Protein AF-A0A0M9A2H3-F1 (afdb_monomer)

Sequence (145 aa):
MDSATNYPSCIKIPSTSSKQNMINTYGQQLNLKETLVLNNDLILLANQTLGEGKWSHTITNQTIDFVESFMGKYVCGCVTFLKIQLQDGTFHEDMGYCYTEEAMKGLSIHCARIVCLMFEYSIFMYITQVFLFLLFYSGFSYRCL

Secondary structure (DSSP, 8-state):
---------S---------------------HHHHHHHHHHHHHHHHHHH-TTSEEEEEEEEEEEEEEEETTEEEEEEEEEEEEEETTS-EEEEEEEEEEEESSHHHHHHHHHHHHTTTHHHHHHHHHHHHHHHHHH--------

Radius of gyration: 20.84 Å; Cα contacts (8 Å, |Δi|>4): 168; chains: 1; bounding box: 47×52×50 Å

pLDDT: mean 71.66, std 21.32, range [31.09, 97.06]

Nearest PDB structures (foldseek):
  8rjw-assembly1_E  TM=9.338E-01  e=7.005E-09  Homo sapiens
  5xs0-assembly2_M  TM=8.944E-01  e=5.821E-09  Homo sapiens
  5jrb-assembly1_A  TM=9.449E-01  e=1.767E-08  Homo sapiens
  8rj3-assembly1_H  TM=8.382E-01  e=3.554E-09  Homo sapiens
  8rjw-assembly1_G  TM=8.561E-01  e=1.381E-08  Homo sapiens

Solvent-accessible surface area (backbone atoms only — not comparable to full-atom values): 8833 Å² total; per-residue (Å²): 142,80,85,79,83,79,77,90,65,98,65,89,76,81,93,66,86,88,74,81,75,76,74,87,67,83,84,64,87,72,50,69,66,60,54,53,51,54,51,52,52,50,54,52,51,46,30,71,75,70,37,74,87,35,55,50,76,44,76,78,44,77,46,76,75,48,78,48,78,57,97,78,27,18,39,15,34,21,39,28,31,40,35,41,34,38,74,90,66,56,69,51,72,51,78,30,74,32,67,30,76,26,79,40,64,70,55,8,50,52,49,10,57,55,50,20,67,54,60,46,63,62,53,56,51,45,46,53,53,52,50,49,44,42,70,76,74,38,98,67,84,80,78,84,128

Mean predicted aligned error: 14.17 Å

Foldseek 3Di:
DDDDDDDDDVDDDDDDDDPPPDPCPPLPPDDVVNLVVVVVVLVVVCCVQQNPPQKDKDFPDKDWPDWDDDPQKIKTKMKIWMWMAGNVGDIDIDIFIDMHIGNDRVVRVVCNRSVSVRVCPVVSVCCVVVVCCCVPVPPDDPPDD

Organism: NCBI:txid166423

Structure (mmCIF, N/CA/C/O backbone):
data_AF-A0A0M9A2H3-F1
#
_entry.id   AF-A0A0M9A2H3-F1
#
loop_
_atom_site.group_PDB
_atom_site.id
_atom_site.type_symbol
_atom_site.label_atom_id
_atom_site.label_alt_id
_atom_site.label_comp_id
_atom_site.label_asym_id
_atom_site.label_entity_id
_atom_site.label_seq_id
_atom_site.pdbx_PDB_ins_code
_atom_site.Cartn_x
_atom_site.Cartn_y
_atom_site.Cartn_z
_atom_site.occupancy
_atom_site.B_iso_or_equiv
_atom_site.auth_seq_id
_atom_site.auth_comp_id
_atom_site.auth_asym_id
_atom_site.auth_atom_id
_atom_site.pdbx_PDB_model_num
ATOM 1 N N . MET A 1 1 ? 20.000 -39.642 -26.287 1.00 39.38 1 MET A N 1
ATOM 2 C CA . MET A 1 1 ? 19.776 -40.459 -25.076 1.00 39.38 1 MET A CA 1
ATOM 3 C C . MET A 1 1 ? 19.441 -39.460 -23.990 1.00 39.38 1 MET A C 1
ATOM 5 O O . MET A 1 1 ? 20.348 -39.020 -23.309 1.00 39.38 1 MET A O 1
ATOM 9 N N . ASP A 1 2 ? 18.178 -39.048 -23.895 1.00 35.66 2 ASP A N 1
ATOM 10 C CA . ASP A 1 2 ? 17.759 -38.025 -22.933 1.00 35.66 2 ASP A CA 1
ATOM 11 C C . ASP A 1 2 ? 16.661 -38.620 -22.058 1.00 35.66 2 ASP A C 1
ATOM 13 O O . ASP A 1 2 ? 15.514 -38.795 -22.470 1.00 35.66 2 ASP A O 1
ATOM 17 N N . SER A 1 3 ? 17.065 -39.038 -20.862 1.00 36.97 3 SER A N 1
ATOM 18 C CA . SER A 1 3 ? 16.197 -39.587 -19.830 1.00 36.97 3 SER A CA 1
ATOM 19 C C . SER A 1 3 ? 15.476 -38.447 -19.111 1.00 36.97 3 SER A C 1
ATOM 21 O O . SER A 1 3 ? 16.026 -37.845 -18.189 1.00 36.97 3 SER A O 1
ATOM 23 N N . ALA A 1 4 ? 14.243 -38.146 -19.514 1.00 40.34 4 ALA A N 1
ATOM 24 C CA . ALA A 1 4 ? 13.363 -37.289 -18.727 1.00 40.34 4 ALA A CA 1
ATOM 25 C C . ALA A 1 4 ? 12.849 -38.082 -17.513 1.00 40.34 4 ALA A C 1
ATOM 27 O O . ALA A 1 4 ? 12.039 -39.002 -17.644 1.00 40.34 4 ALA A O 1
ATOM 28 N N . THR A 1 5 ? 13.353 -37.754 -16.326 1.00 44.06 5 THR A N 1
ATOM 29 C CA . THR A 1 5 ? 12.845 -38.256 -15.047 1.00 44.06 5 THR A CA 1
ATOM 30 C C . THR A 1 5 ? 11.442 -37.698 -14.807 1.00 44.06 5 THR A C 1
ATOM 32 O O . THR A 1 5 ? 11.241 -36.505 -14.598 1.00 44.06 5 THR A O 1
ATOM 35 N N . ASN A 1 6 ? 10.450 -38.580 -14.894 1.00 43.75 6 ASN A N 1
ATOM 36 C CA . ASN A 1 6 ? 9.033 -38.261 -14.777 1.00 43.75 6 ASN A CA 1
ATOM 37 C C . ASN A 1 6 ? 8.627 -38.296 -13.292 1.00 43.75 6 ASN A C 1
ATOM 39 O O . ASN A 1 6 ? 8.619 -39.365 -12.681 1.00 43.75 6 ASN A O 1
ATOM 43 N N . TYR A 1 7 ? 8.335 -37.139 -12.694 1.00 47.06 7 TYR A N 1
ATOM 44 C CA . TYR A 1 7 ? 7.776 -37.073 -11.342 1.00 47.06 7 TYR A CA 1
ATOM 45 C C . TYR A 1 7 ? 6.269 -37.352 -11.404 1.00 47.06 7 TYR A C 1
ATOM 47 O O . TYR A 1 7 ? 5.576 -36.731 -12.212 1.00 47.06 7 TYR A O 1
ATOM 55 N N . PRO A 1 8 ? 5.725 -38.249 -10.565 1.00 46.00 8 PRO A N 1
ATOM 56 C CA . PRO A 1 8 ? 4.313 -38.584 -10.617 1.00 46.00 8 PRO A CA 1
ATOM 57 C C . PRO A 1 8 ? 3.501 -37.469 -9.948 1.00 46.00 8 PRO A C 1
ATOM 59 O O . PRO A 1 8 ? 3.244 -37.511 -8.748 1.00 46.00 8 PRO A O 1
ATOM 62 N N . SER A 1 9 ? 3.093 -36.452 -10.712 1.00 57.25 9 SER A N 1
ATOM 63 C CA . SER A 1 9 ? 2.030 -35.547 -10.276 1.00 57.25 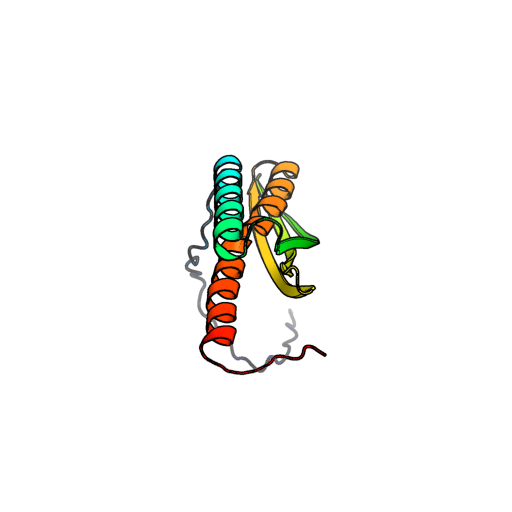9 SER A CA 1
ATOM 64 C C . SER A 1 9 ? 0.679 -36.206 -10.570 1.00 57.25 9 SER A C 1
ATOM 66 O O . SER A 1 9 ? 0.405 -36.666 -11.679 1.00 57.25 9 SER A O 1
ATOM 68 N N . CYS A 1 10 ? -0.193 -36.286 -9.565 1.00 53.94 10 CYS A N 1
ATOM 69 C CA . CYS A 1 10 ? -1.515 -36.921 -9.656 1.00 53.94 10 CYS A CA 1
ATOM 70 C C . CYS A 1 10 ? -2.519 -36.134 -10.525 1.00 53.94 10 CYS A C 1
ATOM 72 O O . CYS A 1 10 ? -3.720 -36.391 -10.478 1.00 53.94 10 CYS A O 1
ATOM 74 N N . ILE A 1 11 ? -2.046 -35.158 -11.301 1.00 59.53 11 ILE A N 1
ATOM 75 C CA . ILE A 1 11 ? -2.859 -34.269 -12.124 1.00 59.53 11 ILE A CA 1
ATOM 76 C C . ILE A 1 11 ? -2.411 -34.462 -13.574 1.00 59.53 11 ILE A C 1
ATOM 78 O O . ILE A 1 11 ? -1.358 -33.984 -13.989 1.00 59.53 11 ILE A O 1
ATOM 82 N N . LYS A 1 12 ? -3.222 -35.174 -14.364 1.00 47.31 12 LYS A N 1
ATOM 83 C CA . LYS A 1 12 ? -3.037 -35.269 -15.818 1.00 47.31 12 LYS A CA 1
ATOM 84 C C . LYS A 1 12 ? -3.396 -33.925 -16.453 1.00 47.31 12 LYS A C 1
ATOM 86 O O . LYS A 1 12 ? -4.573 -33.633 -16.643 1.00 47.31 12 LYS A O 1
ATOM 91 N N . ILE A 1 13 ? -2.390 -33.125 -16.797 1.00 55.41 13 ILE A N 1
ATOM 92 C CA . ILE A 1 13 ? -2.578 -31.927 -17.624 1.00 55.41 13 ILE A CA 1
ATOM 93 C C . ILE A 1 13 ? -2.604 -32.376 -19.098 1.00 55.41 13 ILE A C 1
ATOM 95 O O . ILE A 1 13 ? -1.659 -33.039 -19.534 1.00 55.41 13 ILE A O 1
ATOM 99 N N . PRO A 1 14 ? -3.657 -32.075 -19.883 1.00 40.00 14 PRO A N 1
ATOM 100 C CA . PRO A 1 14 ? -3.694 -32.422 -21.301 1.00 40.00 14 PRO A CA 1
ATOM 101 C C . PRO A 1 14 ? -2.642 -31.623 -22.081 1.00 40.00 14 PRO A C 1
ATOM 103 O O . PRO A 1 14 ? -2.526 -30.410 -21.918 1.00 40.00 14 PRO A O 1
ATOM 106 N N . SER A 1 15 ? -1.902 -32.285 -22.972 1.00 43.88 15 SER A N 1
ATOM 107 C CA . SER A 1 15 ? -0.991 -31.624 -23.908 1.00 43.88 15 SER A CA 1
ATOM 108 C C . SER A 1 15 ? -1.787 -30.947 -25.027 1.00 43.88 15 SER A C 1
ATOM 110 O O . SER A 1 15 ? -2.162 -31.595 -26.006 1.00 43.88 15 SER A O 1
ATOM 112 N N . THR A 1 16 ? -2.045 -29.648 -24.907 1.00 39.66 16 THR A N 1
ATOM 113 C CA . THR A 1 16 ? -2.580 -28.844 -26.012 1.00 39.66 16 THR A CA 1
ATOM 114 C C . THR A 1 16 ? -1.572 -27.787 -26.429 1.00 39.66 16 THR A C 1
ATOM 116 O O . THR A 1 16 ? -1.156 -26.957 -25.623 1.00 39.66 16 THR A O 1
ATOM 119 N N . SER A 1 17 ? -1.208 -27.844 -27.710 1.00 36.38 17 SER A N 1
ATOM 120 C CA . SER A 1 17 ? -0.537 -26.808 -28.494 1.00 36.38 17 SER A CA 1
ATOM 121 C C . SER A 1 17 ? -0.867 -25.397 -28.004 1.00 36.38 17 SER A C 1
ATOM 123 O O . SER A 1 17 ? -2.028 -24.986 -27.976 1.00 36.38 17 SER A O 1
ATOM 125 N N . SER A 1 18 ? 0.180 -24.671 -27.635 1.00 42.06 18 SER A N 1
ATOM 126 C CA . SER A 1 18 ? 0.165 -23.310 -27.122 1.00 42.06 18 SER A CA 1
ATOM 127 C C . SER A 1 18 ? -0.514 -22.327 -28.082 1.00 42.06 18 SER A C 1
ATOM 129 O O . SER A 1 18 ? 0.068 -21.835 -29.044 1.00 42.06 18 SER A O 1
ATOM 131 N N . LYS A 1 19 ? -1.749 -21.961 -27.748 1.00 36.84 19 LYS A N 1
ATOM 132 C CA . LYS A 1 19 ? -2.226 -20.580 -27.858 1.00 36.84 19 LYS A CA 1
ATOM 133 C C . LYS A 1 19 ? -2.697 -20.176 -26.470 1.00 36.84 19 LYS A C 1
ATOM 135 O O . LYS A 1 19 ? -3.859 -20.352 -26.119 1.00 36.84 19 LYS A O 1
ATOM 140 N N . GLN A 1 20 ? -1.755 -19.708 -25.653 1.00 39.59 20 GLN A N 1
ATOM 141 C CA . GLN A 1 20 ? -2.086 -18.976 -24.437 1.00 39.59 20 GLN A CA 1
ATOM 142 C C . GLN A 1 20 ? -2.752 -17.674 -24.884 1.00 39.59 20 GLN A C 1
ATOM 144 O O . GLN A 1 20 ? -2.082 -16.718 -25.267 1.00 39.59 20 GLN A O 1
ATOM 149 N N . ASN A 1 21 ? -4.083 -17.664 -24.911 1.00 31.88 21 ASN A N 1
ATOM 150 C CA . ASN A 1 21 ? -4.827 -16.417 -24.941 1.00 31.88 21 ASN A CA 1
ATOM 151 C C . ASN A 1 21 ? -4.502 -15.705 -23.631 1.00 31.88 21 ASN A C 1
ATOM 153 O O . ASN A 1 21 ? -4.881 -16.179 -22.559 1.00 31.88 21 ASN A O 1
ATOM 157 N N . MET A 1 22 ? -3.733 -14.621 -23.737 1.00 31.98 22 MET A N 1
ATOM 158 C CA . MET A 1 22 ? -3.457 -13.716 -22.633 1.00 31.98 22 MET A CA 1
ATOM 159 C C . MET A 1 22 ? -4.791 -13.320 -22.008 1.00 31.98 22 MET A C 1
ATOM 161 O O . MET A 1 22 ? -5.629 -12.679 -22.642 1.00 31.98 22 MET A O 1
ATOM 165 N N . ILE A 1 23 ? -4.994 -13.740 -20.764 1.00 31.09 23 ILE A N 1
ATOM 166 C CA . ILE A 1 23 ? -5.964 -13.102 -19.890 1.00 31.09 23 ILE A CA 1
ATOM 167 C C . ILE A 1 23 ? -5.512 -11.641 -19.829 1.00 31.09 23 ILE A C 1
ATOM 169 O O . ILE A 1 23 ? -4.360 -11.374 -19.491 1.00 31.09 23 ILE A O 1
ATOM 173 N N . ASN A 1 24 ? -6.385 -10.721 -20.245 1.00 34.03 24 ASN A N 1
ATOM 174 C CA . ASN A 1 24 ? -6.190 -9.281 -20.103 1.00 34.03 24 ASN A CA 1
ATOM 175 C C . ASN A 1 24 ? -6.110 -8.948 -18.607 1.00 34.03 24 ASN A C 1
ATOM 177 O O . ASN A 1 24 ? -7.088 -8.530 -17.992 1.00 34.03 24 ASN A O 1
ATOM 181 N N . THR A 1 25 ? -4.946 -9.161 -18.006 1.00 34.41 25 THR A N 1
ATOM 182 C CA . THR A 1 25 ? -4.583 -8.528 -16.748 1.00 34.41 25 THR A CA 1
ATOM 183 C C . THR A 1 25 ? -4.214 -7.105 -17.120 1.00 34.41 25 THR A C 1
ATOM 185 O O . THR A 1 25 ? -3.306 -6.901 -17.922 1.00 34.41 25 THR A O 1
ATOM 188 N N . TYR A 1 26 ? -4.989 -6.143 -16.623 1.00 37.44 26 TYR A N 1
ATOM 189 C CA . TYR A 1 26 ? -4.838 -4.713 -16.862 1.00 37.44 26 TYR A CA 1
ATOM 190 C C . TYR A 1 26 ? -3.373 -4.282 -16.706 1.00 37.44 26 TYR A C 1
ATOM 192 O O . TYR A 1 26 ? -2.924 -3.942 -15.616 1.00 37.44 26 TYR A O 1
ATOM 200 N N . GLY A 1 27 ? -2.634 -4.257 -17.816 1.00 40.56 27 GLY A N 1
ATOM 201 C CA . GLY A 1 27 ? -1.398 -3.502 -17.962 1.00 40.56 27 GLY A CA 1
ATOM 202 C C . GLY A 1 27 ? -1.767 -2.030 -18.021 1.00 40.56 27 GLY A C 1
ATOM 203 O O . GLY A 1 27 ? -1.658 -1.389 -19.062 1.00 40.56 27 GLY A O 1
ATOM 204 N N . GLN A 1 28 ? -2.329 -1.517 -16.931 1.00 45.41 28 GLN A N 1
ATOM 205 C CA . GLN A 1 28 ? -2.605 -0.107 -16.806 1.00 45.41 28 GLN A CA 1
ATOM 206 C C . GLN A 1 28 ? -1.254 0.529 -16.519 1.00 45.41 28 GLN A C 1
ATOM 208 O O . GLN A 1 28 ? -0.647 0.285 -15.478 1.00 45.41 28 GLN A O 1
ATOM 213 N N . GLN A 1 29 ? -0.760 1.306 -17.477 1.00 50.75 29 GLN A N 1
ATOM 214 C CA . GLN A 1 29 ? 0.296 2.278 -17.246 1.00 50.75 29 GLN A CA 1
ATOM 215 C C . GLN A 1 29 ? -0.261 3.293 -16.237 1.00 50.75 29 GLN A C 1
ATOM 217 O O . GLN A 1 29 ? -0.807 4.328 -16.608 1.00 50.75 29 GLN A O 1
ATOM 222 N N . LEU A 1 30 ? -0.268 2.908 -14.960 1.00 58.94 30 LEU A N 1
ATOM 223 C CA . LEU A 1 30 ? -0.937 3.629 -13.892 1.00 58.94 30 LEU A CA 1
ATOM 224 C C . LEU A 1 30 ? -0.111 4.884 -13.622 1.00 58.94 30 LEU A C 1
ATOM 226 O O . LEU A 1 30 ? 1.034 4.813 -13.169 1.00 58.94 30 LEU A O 1
ATOM 230 N N . ASN A 1 31 ? -0.665 6.044 -13.959 1.00 72.06 31 ASN A N 1
ATOM 231 C CA . ASN A 1 31 ? 0.008 7.305 -13.713 1.00 72.06 31 ASN A CA 1
ATOM 232 C C . ASN A 1 31 ? 0.090 7.525 -12.201 1.00 72.06 31 ASN A C 1
ATOM 234 O O . ASN A 1 31 ? -0.939 7.659 -11.547 1.00 72.06 31 ASN A O 1
ATOM 238 N N . LEU A 1 32 ? 1.305 7.626 -11.652 1.00 76.12 32 LEU A N 1
ATOM 239 C CA . LEU A 1 32 ? 1.534 7.862 -10.221 1.00 76.12 32 LEU A CA 1
ATOM 240 C C . LEU A 1 32 ? 0.685 9.013 -9.653 1.00 76.12 32 LEU A C 1
ATOM 242 O O . LEU A 1 32 ? 0.286 8.959 -8.496 1.00 76.12 32 LEU A O 1
ATOM 246 N N . LYS A 1 33 ? 0.377 10.043 -10.452 1.00 78.44 33 LYS A N 1
ATOM 247 C CA . LYS A 1 33 ? -0.502 11.142 -10.028 1.00 78.44 33 LYS A CA 1
ATOM 248 C C . LYS A 1 33 ? -1.948 10.697 -9.836 1.00 78.44 33 LYS A C 1
ATOM 250 O O . LYS A 1 33 ? -2.553 11.071 -8.841 1.00 78.44 33 LYS A O 1
ATOM 255 N N . GLU A 1 34 ? -2.492 9.922 -10.768 1.00 79.69 34 GLU A N 1
ATOM 256 C CA . GLU A 1 34 ? -3.856 9.387 -10.665 1.00 79.69 34 GLU A CA 1
ATOM 257 C C . GLU A 1 34 ? -3.956 8.449 -9.464 1.00 79.69 34 GLU A C 1
ATOM 259 O O . GLU A 1 34 ? -4.875 8.560 -8.662 1.00 79.69 34 GLU A O 1
ATOM 264 N N . THR A 1 35 ? -2.937 7.614 -9.275 1.00 76.06 35 THR A N 1
ATOM 265 C CA . THR A 1 35 ? -2.798 6.727 -8.123 1.00 76.06 35 THR A CA 1
ATOM 266 C C . THR A 1 35 ? -2.844 7.480 -6.791 1.00 76.06 35 THR A C 1
ATOM 268 O O . THR A 1 35 ? -3.580 7.100 -5.885 1.00 76.06 35 THR A O 1
ATOM 271 N N . LEU A 1 36 ? -2.097 8.582 -6.676 1.00 77.75 36 LEU A N 1
ATOM 272 C CA . LEU A 1 36 ? -2.088 9.418 -5.472 1.00 77.75 36 LEU A CA 1
ATOM 273 C C . LEU A 1 36 ? -3.435 10.106 -5.222 1.00 77.75 36 LEU A C 1
ATOM 275 O O . LEU A 1 36 ? -3.841 10.252 -4.073 1.00 77.75 36 LEU A O 1
ATOM 279 N N . VAL A 1 37 ? -4.131 10.534 -6.278 1.00 81.69 37 VAL A N 1
ATOM 280 C CA . VAL A 1 37 ? -5.472 11.122 -6.146 1.00 81.69 37 VAL A CA 1
ATOM 281 C C . VAL A 1 37 ? -6.454 10.082 -5.614 1.00 81.69 37 VAL A C 1
AT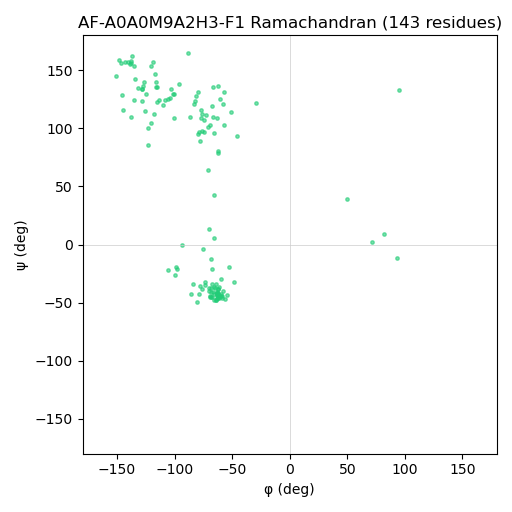OM 283 O O . VAL A 1 37 ? -7.129 10.348 -4.623 1.00 81.69 37 VAL A O 1
ATOM 286 N N . LEU A 1 38 ? -6.463 8.880 -6.194 1.00 79.94 38 LEU A N 1
ATOM 287 C CA . LEU A 1 38 ? -7.347 7.807 -5.743 1.00 79.94 38 LEU A CA 1
ATOM 288 C C . LEU A 1 38 ? -7.062 7.399 -4.282 1.00 79.94 38 LEU A C 1
ATOM 290 O O . LEU A 1 38 ? -7.999 7.146 -3.526 1.00 79.94 38 LEU A O 1
ATOM 294 N N . ASN A 1 39 ? -5.794 7.406 -3.846 1.00 79.75 39 ASN A N 1
ATOM 295 C CA . ASN A 1 39 ? -5.445 7.180 -2.437 1.00 79.75 39 ASN A CA 1
ATOM 296 C C . ASN A 1 39 ? -6.093 8.203 -1.497 1.00 79.75 39 ASN A C 1
ATOM 298 O O . ASN A 1 39 ? -6.641 7.832 -0.461 1.00 79.75 39 ASN A O 1
ATOM 302 N N . ASN A 1 40 ? -6.036 9.487 -1.851 1.00 83.56 40 ASN A N 1
ATOM 303 C CA . ASN A 1 40 ? -6.633 10.535 -1.030 1.00 83.56 40 ASN A CA 1
ATOM 304 C C . ASN A 1 40 ? -8.152 10.357 -0.926 1.00 83.56 40 ASN A C 1
ATOM 306 O O . ASN A 1 40 ? -8.705 10.469 0.168 1.00 83.56 40 ASN A O 1
ATOM 310 N N . ASP A 1 41 ? -8.813 10.018 -2.033 1.00 84.19 41 ASP A N 1
ATOM 311 C CA . ASP A 1 41 ? -10.256 9.772 -2.054 1.00 84.19 41 ASP A CA 1
ATOM 312 C C . ASP A 1 41 ? -10.646 8.587 -1.155 1.00 84.19 41 ASP A C 1
ATOM 314 O O . ASP A 1 41 ? -11.645 8.657 -0.435 1.00 84.19 41 ASP A O 1
ATOM 318 N N . LEU A 1 42 ? -9.827 7.529 -1.115 1.00 79.56 42 LEU A N 1
ATOM 319 C CA . LEU A 1 42 ? -10.018 6.403 -0.196 1.00 79.56 42 LEU A CA 1
ATOM 320 C C . LEU A 1 42 ? -9.906 6.806 1.271 1.00 79.56 42 LEU A C 1
ATOM 322 O O . LEU A 1 42 ? -10.745 6.415 2.082 1.00 79.56 42 LEU A O 1
ATOM 326 N N . ILE A 1 43 ? -8.882 7.584 1.623 1.00 83.69 43 ILE A N 1
ATOM 327 C CA . ILE A 1 43 ? -8.683 8.049 3.000 1.00 83.69 43 ILE A CA 1
ATOM 328 C C . ILE A 1 43 ? -9.867 8.922 3.431 1.00 83.69 43 ILE A C 1
ATOM 330 O O . ILE A 1 43 ? -10.372 8.779 4.546 1.00 83.69 43 ILE A O 1
ATOM 334 N N . LEU A 1 44 ? -10.348 9.795 2.541 1.00 86.38 44 LEU A N 1
ATOM 335 C CA . LEU A 1 44 ? -11.526 10.624 2.789 1.00 86.38 44 LEU A CA 1
ATOM 336 C C . LEU A 1 44 ? -12.782 9.775 2.998 1.00 86.38 44 LEU A C 1
ATOM 338 O O . LEU A 1 44 ? -13.507 10.001 3.968 1.00 86.38 44 LEU A O 1
ATOM 342 N N . LEU A 1 45 ? -13.015 8.777 2.143 1.00 83.31 45 LEU A N 1
ATOM 343 C CA . LEU A 1 45 ? -14.136 7.853 2.294 1.00 83.31 45 LEU A CA 1
ATOM 344 C C . LEU A 1 45 ? -14.053 7.100 3.626 1.00 83.31 45 LEU A C 1
ATOM 346 O O . LEU A 1 45 ? -15.041 7.018 4.352 1.00 83.31 45 LEU A O 1
ATOM 350 N N . ALA A 1 46 ? -12.869 6.614 3.990 1.00 78.94 46 ALA A N 1
ATOM 351 C CA . ALA A 1 46 ? -12.656 5.904 5.240 1.00 78.94 46 ALA A CA 1
ATOM 352 C C . ALA A 1 46 ? -12.920 6.776 6.470 1.00 78.94 46 ALA A C 1
ATOM 354 O O . ALA A 1 46 ? -13.585 6.340 7.413 1.00 78.94 46 ALA A O 1
ATOM 355 N N . ASN A 1 47 ? -12.487 8.036 6.435 1.00 85.81 47 ASN A N 1
ATOM 356 C CA . ASN A 1 47 ? -12.807 9.016 7.468 1.00 85.81 47 ASN A CA 1
ATOM 357 C C . ASN A 1 47 ? -14.315 9.285 7.564 1.00 85.81 47 ASN A C 1
ATOM 359 O O . ASN A 1 47 ? -14.834 9.415 8.672 1.00 85.81 47 ASN A O 1
ATOM 363 N N . GLN A 1 48 ? -15.030 9.321 6.436 1.00 85.88 48 GLN A N 1
ATOM 364 C CA . GLN A 1 48 ? -16.486 9.477 6.420 1.00 85.88 48 GLN A CA 1
ATOM 365 C C . GLN A 1 48 ? -17.217 8.248 6.982 1.00 85.88 48 GLN A C 1
ATOM 367 O O . GLN A 1 48 ? -18.220 8.409 7.675 1.00 85.88 48 GLN A O 1
ATOM 372 N N . THR A 1 49 ? -16.732 7.029 6.716 1.00 81.31 49 THR A N 1
ATOM 373 C CA . THR A 1 49 ? -17.410 5.787 7.128 1.00 81.31 49 THR A CA 1
ATOM 374 C C . THR A 1 49 ? -17.062 5.332 8.544 1.00 81.31 49 THR A C 1
ATOM 376 O O . THR A 1 49 ? -17.943 4.898 9.280 1.00 81.31 49 THR A O 1
ATOM 379 N N . LEU A 1 50 ? -15.784 5.396 8.929 1.00 80.56 50 LEU A N 1
ATOM 380 C CA . LEU A 1 50 ? -15.278 4.883 10.212 1.00 80.56 50 LEU A CA 1
ATOM 381 C C . LEU A 1 50 ? -15.125 5.993 11.262 1.00 80.56 50 LEU A C 1
ATOM 383 O O . LEU A 1 50 ? -15.104 5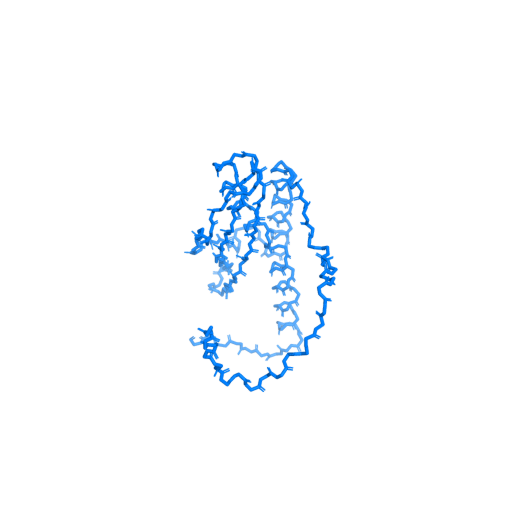.721 12.463 1.00 80.56 50 LEU A O 1
ATOM 387 N N . GLY A 1 51 ? -15.064 7.248 10.817 1.00 84.25 51 GLY A N 1
ATOM 388 C CA . GLY A 1 51 ? -14.784 8.417 11.638 1.00 84.25 51 GLY A CA 1
ATOM 389 C C . GLY A 1 51 ? -13.306 8.793 11.607 1.00 84.25 51 GLY A C 1
ATOM 390 O O . GLY A 1 51 ? -12.419 7.957 11.787 1.00 84.25 51 GLY A O 1
ATOM 391 N N . GLU A 1 52 ? -13.045 10.079 11.408 1.00 88.62 52 GLU A N 1
ATOM 392 C CA . GLU A 1 52 ? -11.695 10.636 11.401 1.00 88.62 52 GLU A CA 1
ATOM 393 C C . GLU A 1 52 ? -10.965 10.346 12.723 1.00 88.62 52 GLU A C 1
ATOM 395 O O . GLU A 1 52 ? -11.518 10.513 13.813 1.00 88.62 52 GLU A O 1
ATOM 400 N N . GLY A 1 53 ? -9.729 9.850 12.623 1.00 89.50 53 GLY A N 1
ATOM 401 C CA . GLY A 1 53 ? -8.897 9.485 13.775 1.00 89.50 53 GLY A CA 1
ATOM 402 C C . GLY A 1 53 ? -9.332 8.224 14.534 1.00 89.50 53 GLY A C 1
ATOM 403 O O . GLY A 1 53 ? -8.694 7.871 15.523 1.00 89.50 53 GLY A O 1
ATOM 404 N N . LYS A 1 54 ? -10.390 7.526 14.096 1.00 89.69 54 LYS A N 1
ATOM 405 C CA . LYS A 1 54 ? -10.868 6.280 14.728 1.00 89.69 54 LYS A CA 1
ATOM 406 C C . LYS A 1 54 ? -10.307 5.009 14.099 1.00 89.69 54 LYS A C 1
ATOM 408 O O . LYS A 1 54 ? -10.637 3.907 14.536 1.00 89.69 54 LYS A O 1
ATOM 413 N N . TRP A 1 55 ? -9.485 5.155 13.072 1.00 88.19 55 TRP A N 1
ATOM 414 C CA . TRP A 1 55 ? -8.842 4.059 12.372 1.00 88.19 55 TRP A CA 1
ATOM 415 C C . TRP A 1 55 ? -7.427 4.467 11.967 1.00 88.19 55 TRP A C 1
ATOM 417 O O . TRP A 1 55 ? -7.108 5.652 11.850 1.00 88.19 55 TRP A O 1
ATOM 427 N N . SER A 1 56 ? -6.579 3.473 11.757 1.00 88.69 56 SER A N 1
ATOM 428 C CA . SER A 1 56 ? -5.249 3.634 11.192 1.00 88.69 56 SER A CA 1
ATOM 429 C C . SER A 1 56 ? -4.961 2.509 10.206 1.00 88.69 56 SER A C 1
ATOM 431 O O . SER A 1 56 ? -5.544 1.425 10.277 1.00 88.69 56 SER A O 1
ATOM 433 N N . HIS A 1 57 ? -4.052 2.778 9.275 1.00 87.00 57 HIS A N 1
ATOM 434 C CA . HIS A 1 57 ? -3.465 1.774 8.400 1.00 87.00 57 HIS A CA 1
ATOM 435 C C . HIS A 1 57 ? -1.963 1.701 8.662 1.00 87.00 57 HIS A C 1
ATOM 437 O O . HIS A 1 57 ? -1.325 2.690 9.026 1.00 87.00 57 HIS A O 1
ATOM 443 N N . THR A 1 58 ? -1.380 0.517 8.536 1.00 89.62 58 THR A N 1
ATOM 444 C CA . THR A 1 58 ? 0.055 0.304 8.727 1.00 89.62 58 THR A CA 1
ATOM 445 C C . THR A 1 58 ? 0.542 -0.770 7.776 1.00 89.62 58 THR A C 1
ATOM 447 O O . THR A 1 58 ? -0.008 -1.867 7.731 1.00 89.62 58 THR A O 1
ATOM 450 N N . ILE A 1 59 ? 1.608 -0.459 7.045 1.00 90.94 59 ILE A N 1
ATOM 451 C CA . ILE A 1 59 ? 2.325 -1.428 6.221 1.00 90.94 59 ILE A CA 1
ATOM 452 C C . ILE A 1 59 ? 3.183 -2.270 7.159 1.00 90.94 59 ILE A C 1
ATOM 454 O O . ILE A 1 59 ? 4.155 -1.766 7.725 1.00 90.94 59 ILE A O 1
ATOM 458 N N . THR A 1 60 ? 2.815 -3.530 7.360 1.00 93.94 60 THR A N 1
ATOM 459 C CA . THR A 1 60 ? 3.520 -4.423 8.289 1.00 93.94 60 THR A CA 1
ATOM 460 C C . THR A 1 60 ? 4.730 -5.075 7.636 1.00 93.94 60 THR A C 1
ATOM 462 O O . THR A 1 60 ? 5.761 -5.248 8.285 1.00 93.94 60 THR A O 1
ATOM 465 N N . ASN A 1 61 ? 4.651 -5.370 6.339 1.00 94.50 61 ASN A N 1
ATOM 466 C CA . ASN A 1 61 ? 5.784 -5.840 5.554 1.00 94.50 61 ASN A CA 1
ATOM 467 C C . ASN A 1 61 ? 5.634 -5.427 4.085 1.00 94.50 61 ASN A C 1
ATOM 469 O O . ASN A 1 61 ? 4.534 -5.422 3.545 1.00 94.50 61 ASN A O 1
ATOM 473 N N . GLN A 1 62 ? 6.742 -5.117 3.418 1.00 93.88 62 GLN A N 1
ATOM 474 C CA . GLN A 1 62 ? 6.760 -4.873 1.979 1.00 93.88 62 GLN A CA 1
ATOM 475 C C . GLN A 1 62 ? 8.064 -5.384 1.370 1.00 93.88 62 GLN A C 1
ATOM 477 O O . GLN A 1 62 ? 9.147 -4.863 1.650 1.00 93.88 62 GLN A O 1
ATOM 482 N N . THR A 1 63 ? 7.960 -6.387 0.501 1.00 95.94 63 THR A N 1
ATOM 483 C CA . THR A 1 63 ? 9.111 -7.096 -0.068 1.00 95.94 63 THR A CA 1
ATOM 484 C C . THR A 1 63 ? 9.045 -7.102 -1.592 1.00 95.94 63 THR A C 1
ATOM 486 O O . THR A 1 63 ? 7.980 -7.265 -2.178 1.00 95.94 63 THR A O 1
ATOM 489 N N . ILE A 1 64 ? 10.197 -6.915 -2.238 1.00 96.50 64 ILE A N 1
ATOM 490 C CA . ILE A 1 64 ? 10.32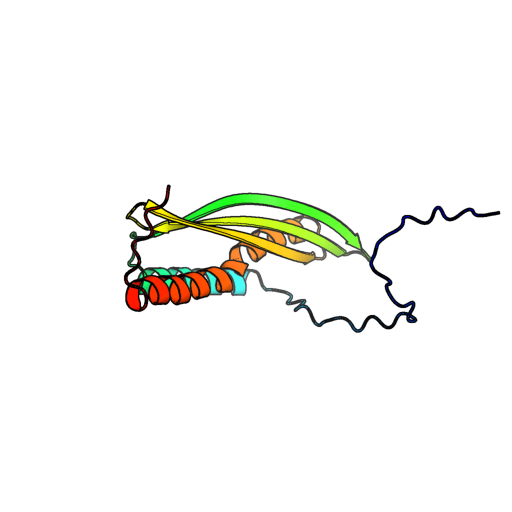9 -7.097 -3.686 1.00 96.50 64 ILE A CA 1
ATOM 491 C C . ILE A 1 64 ? 10.546 -8.581 -3.948 1.00 96.50 64 ILE A C 1
ATOM 493 O O . ILE A 1 64 ? 11.510 -9.150 -3.441 1.00 96.50 64 ILE A O 1
ATOM 497 N N . ASP A 1 65 ? 9.646 -9.176 -4.718 1.00 96.69 65 ASP A N 1
ATOM 498 C CA . ASP A 1 65 ? 9.663 -10.599 -5.049 1.00 96.69 65 ASP A CA 1
ATOM 499 C C . ASP A 1 65 ? 10.659 -10.878 -6.181 1.00 96.69 65 ASP A C 1
ATOM 501 O O . ASP A 1 65 ? 11.574 -11.687 -6.048 1.00 96.69 65 ASP A O 1
ATOM 505 N N . PHE A 1 66 ? 10.569 -10.104 -7.265 1.00 97.06 66 PHE A N 1
ATOM 506 C CA . PHE A 1 66 ? 11.509 -10.192 -8.376 1.00 97.06 66 PHE A CA 1
ATOM 507 C C . PHE A 1 66 ? 11.748 -8.835 -9.036 1.00 97.06 66 PHE A C 1
ATOM 509 O O . PHE A 1 66 ? 10.906 -7.937 -8.994 1.00 97.06 66 PHE A O 1
ATOM 516 N N . VAL A 1 67 ? 12.906 -8.705 -9.688 1.00 96.50 67 VAL A N 1
ATOM 517 C CA . VAL A 1 67 ? 13.205 -7.612 -10.618 1.00 96.50 67 VAL A CA 1
ATOM 518 C C . VAL A 1 67 ? 13.924 -8.196 -11.823 1.00 96.50 67 VAL A C 1
ATOM 520 O O . VAL A 1 67 ? 15.088 -8.582 -11.725 1.00 96.50 67 VAL A O 1
ATOM 523 N N . GLU A 1 68 ? 13.249 -8.227 -12.961 1.00 96.38 68 GLU A N 1
ATOM 524 C CA . GLU A 1 68 ? 13.765 -8.813 -14.195 1.00 96.38 68 GLU A CA 1
ATOM 525 C C . GLU A 1 68 ? 13.831 -7.770 -15.308 1.00 96.38 68 GLU A C 1
ATOM 527 O O . GLU A 1 68 ? 13.108 -6.776 -15.293 1.00 96.38 68 GLU A O 1
ATOM 532 N N . SER A 1 69 ? 14.730 -7.978 -16.270 1.00 94.69 69 SER A N 1
ATOM 533 C CA . SER A 1 69 ? 14.842 -7.138 -17.462 1.00 94.69 69 SER A CA 1
ATOM 534 C C . SER A 1 69 ? 14.461 -7.951 -18.689 1.00 94.69 69 SER A C 1
ATOM 536 O O . SER A 1 69 ? 15.054 -8.999 -18.948 1.00 94.69 69 SER A O 1
ATOM 538 N N . PHE A 1 70 ? 13.486 -7.463 -19.451 1.00 88.44 70 PHE A N 1
ATOM 539 C CA . PHE A 1 70 ? 13.009 -8.093 -20.674 1.00 88.44 70 PHE A CA 1
ATOM 540 C C . PHE A 1 70 ? 12.830 -7.039 -21.768 1.00 88.44 70 PHE A C 1
ATOM 542 O O . PHE A 1 70 ? 12.144 -6.037 -21.579 1.00 88.44 70 PHE A O 1
ATOM 549 N N . MET A 1 71 ? 13.484 -7.245 -22.916 1.00 91.25 71 MET A N 1
ATOM 550 C CA . MET A 1 71 ? 13.393 -6.371 -24.099 1.00 91.25 71 MET A CA 1
ATOM 551 C C . MET A 1 71 ? 13.588 -4.865 -23.812 1.00 91.25 71 MET A C 1
ATOM 553 O O . MET A 1 71 ? 12.920 -4.017 -24.397 1.00 91.25 71 MET A O 1
ATOM 557 N N . GLY A 1 72 ? 14.520 -4.520 -22.916 1.00 88.56 72 GLY A N 1
ATOM 558 C CA . GLY A 1 72 ? 14.834 -3.123 -22.583 1.00 88.56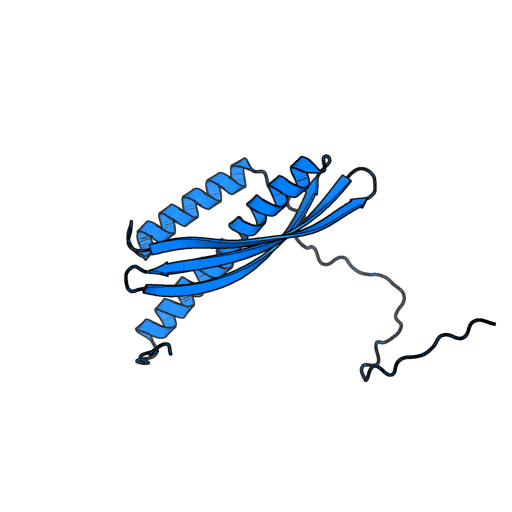 72 GLY A CA 1
ATOM 559 C C . GLY A 1 72 ? 13.886 -2.473 -21.572 1.00 88.56 72 GLY A C 1
ATOM 560 O O . GLY A 1 72 ? 13.983 -1.269 -21.342 1.00 88.56 72 GLY A O 1
ATOM 561 N N . LYS A 1 73 ? 13.001 -3.252 -20.948 1.00 92.94 73 LYS A N 1
ATOM 562 C CA . LYS A 1 73 ? 12.155 -2.825 -19.833 1.00 92.94 73 LYS A CA 1
ATOM 563 C C . LYS A 1 73 ? 12.450 -3.652 -18.592 1.00 92.94 73 LYS A C 1
ATOM 565 O O . LYS A 1 73 ? 12.946 -4.770 -18.688 1.00 92.94 73 LYS A O 1
ATOM 570 N N . TYR A 1 74 ? 12.127 -3.096 -17.435 1.00 94.94 74 TYR A N 1
ATOM 571 C CA . TYR A 1 74 ? 12.253 -3.744 -16.142 1.00 94.94 74 TYR A CA 1
ATOM 572 C C . TYR A 1 74 ? 10.876 -4.091 -15.603 1.00 94.94 74 TYR A C 1
ATOM 574 O O . TYR A 1 74 ? 10.049 -3.198 -15.419 1.00 94.94 74 TYR A O 1
ATOM 582 N N . VAL A 1 75 ? 10.667 -5.365 -15.295 1.00 94.75 75 VAL A N 1
ATOM 583 C CA . VAL A 1 75 ? 9.470 -5.856 -14.618 1.00 94.75 75 VAL A CA 1
ATOM 584 C C . VAL A 1 75 ? 9.812 -6.079 -13.152 1.00 94.75 75 VAL A C 1
ATOM 586 O O . VAL A 1 75 ? 10.830 -6.696 -12.840 1.00 94.75 75 VAL A O 1
ATOM 589 N N . CYS A 1 76 ? 9.001 -5.544 -12.249 1.00 95.69 76 CYS A N 1
ATOM 590 C CA . CYS A 1 76 ? 9.210 -5.665 -10.812 1.00 95.69 76 CYS A CA 1
ATOM 591 C C . CYS A 1 76 ? 7.941 -6.169 -10.137 1.00 95.69 76 CYS A C 1
ATOM 593 O O . CYS A 1 76 ? 6.902 -5.528 -10.273 1.00 95.69 76 CYS A O 1
ATOM 595 N N . GLY A 1 77 ? 8.041 -7.282 -9.410 1.00 94.69 77 GLY A N 1
ATOM 596 C CA . GLY A 1 77 ? 6.987 -7.814 -8.549 1.00 94.69 77 GLY A CA 1
ATOM 597 C C . GLY A 1 77 ? 7.191 -7.384 -7.097 1.00 94.69 77 GLY A C 1
ATOM 598 O O . GLY A 1 77 ? 8.313 -7.394 -6.585 1.00 94.69 77 GLY A O 1
ATOM 599 N N . CYS A 1 78 ? 6.115 -7.007 -6.418 1.00 95.19 78 CYS A N 1
ATOM 600 C CA . CYS A 1 78 ? 6.128 -6.580 -5.024 1.00 95.19 78 CYS A CA 1
ATOM 601 C C . CYS A 1 78 ? 4.977 -7.249 -4.270 1.00 95.19 78 CYS A C 1
ATOM 603 O O . CYS A 1 78 ? 3.881 -7.414 -4.802 1.00 95.19 78 CYS A O 1
ATOM 605 N N . VAL A 1 79 ? 5.241 -7.611 -3.019 1.00 93.25 79 VAL A N 1
ATOM 606 C CA . VAL A 1 79 ? 4.234 -8.027 -2.045 1.00 93.25 79 VAL A CA 1
ATOM 607 C C . VAL A 1 79 ? 4.196 -7.012 -0.912 1.00 93.25 79 VAL A C 1
ATOM 609 O O . VAL A 1 79 ? 5.241 -6.615 -0.391 1.00 93.25 79 VAL A O 1
ATOM 612 N N . THR A 1 80 ? 2.993 -6.632 -0.497 1.00 90.69 80 THR A N 1
ATOM 613 C CA . THR A 1 80 ? 2.756 -5.795 0.675 1.00 90.69 80 THR A CA 1
ATOM 614 C C . THR A 1 80 ? 1.748 -6.459 1.600 1.00 90.69 80 THR A C 1
ATOM 616 O O . THR A 1 80 ? 0.714 -6.936 1.150 1.00 90.69 80 THR A O 1
ATOM 619 N N . PHE A 1 81 ? 2.034 -6.436 2.895 1.00 89.75 81 PHE A N 1
ATOM 620 C CA . PHE A 1 81 ? 1.103 -6.753 3.965 1.00 89.75 81 PHE A CA 1
ATOM 621 C C . PHE A 1 81 ? 0.655 -5.445 4.607 1.00 89.75 81 PHE A C 1
ATOM 623 O O . PHE A 1 81 ? 1.488 -4.615 4.994 1.00 89.75 81 PHE A O 1
ATOM 630 N N . LEU A 1 82 ? -0.657 -5.249 4.684 1.00 87.06 82 LEU A N 1
ATOM 631 C CA . LEU A 1 82 ? -1.262 -4.054 5.247 1.00 87.06 82 LEU A CA 1
ATOM 632 C C . LEU A 1 82 ? -2.239 -4.437 6.345 1.00 87.06 82 LEU A C 1
ATOM 634 O O . LEU A 1 82 ? -3.147 -5.237 6.137 1.00 87.06 82 LEU A O 1
ATOM 638 N N . LYS A 1 83 ? -2.087 -3.785 7.491 1.00 87.38 83 LYS A N 1
ATOM 639 C CA . LYS A 1 83 ? -2.980 -3.890 8.633 1.00 87.38 83 LYS A CA 1
ATOM 640 C C . LYS A 1 83 ? -3.835 -2.633 8.751 1.00 87.38 83 LYS A C 1
ATOM 642 O O . LYS A 1 83 ? -3.297 -1.535 8.886 1.00 87.38 83 LYS A O 1
ATOM 647 N N . ILE A 1 84 ? -5.152 -2.808 8.789 1.00 85.94 84 ILE A N 1
ATOM 648 C CA . ILE A 1 84 ? -6.113 -1.779 9.199 1.00 85.94 84 ILE A CA 1
ATOM 649 C C . ILE A 1 84 ? -6.528 -2.054 10.637 1.00 85.94 84 ILE A C 1
ATOM 651 O O . ILE A 1 84 ? -6.912 -3.177 10.963 1.00 85.94 84 ILE A O 1
ATOM 655 N N . GLN A 1 85 ? -6.455 -1.041 11.497 1.00 85.62 85 GLN A N 1
ATOM 656 C CA . GLN A 1 85 ? -6.809 -1.149 12.907 1.00 85.62 85 GLN A CA 1
ATOM 657 C C . GLN A 1 85 ? -7.789 -0.046 13.310 1.00 85.62 85 GLN A C 1
ATOM 659 O O . GLN A 1 85 ? -7.594 1.121 12.982 1.00 85.62 85 GLN A O 1
ATOM 664 N N . LEU A 1 86 ? -8.843 -0.422 14.029 1.00 86.81 86 LEU A N 1
ATOM 665 C CA . LEU A 1 86 ? -9.813 0.494 14.619 1.00 86.81 86 LEU A CA 1
ATOM 666 C C . LEU A 1 86 ? -9.369 0.936 16.021 1.00 86.81 86 LEU A C 1
ATOM 668 O O . LEU A 1 86 ? -8.504 0.325 16.651 1.00 86.81 86 LEU A O 1
ATOM 672 N N . GLN A 1 87 ? -9.991 1.998 16.531 1.00 90.00 87 GLN A N 1
ATOM 673 C CA . GLN A 1 87 ? -9.697 2.570 17.848 1.00 90.00 87 GLN A CA 1
ATOM 674 C C . GLN A 1 87 ? -9.905 1.582 19.010 1.00 90.00 87 GLN A C 1
ATOM 676 O O . GLN A 1 87 ? -9.230 1.689 20.031 1.00 90.00 87 GLN A O 1
ATOM 681 N N . ASP A 1 88 ? -10.823 0.625 18.866 1.00 86.00 88 ASP A N 1
ATOM 682 C CA . ASP A 1 88 ? -11.079 -0.425 19.860 1.00 86.00 88 ASP A CA 1
ATOM 683 C C . ASP A 1 88 ? -9.995 -1.521 19.883 1.00 86.00 88 ASP A C 1
ATOM 685 O O . ASP A 1 88 ? -10.025 -2.413 20.729 1.00 86.00 88 ASP A O 1
ATOM 689 N N . GLY A 1 89 ? -9.021 -1.439 18.972 1.00 87.38 89 GLY A N 1
ATOM 690 C CA . GLY A 1 89 ? -7.924 -2.383 18.826 1.00 87.38 89 GLY A CA 1
ATOM 691 C C . GLY A 1 89 ? -8.191 -3.497 17.816 1.00 87.38 89 GLY A C 1
ATOM 692 O O . GLY A 1 89 ? -7.229 -4.169 17.432 1.00 87.38 89 GLY A O 1
ATOM 693 N N . THR A 1 90 ? -9.429 -3.665 17.343 1.00 84.06 90 THR A N 1
ATOM 694 C CA . THR A 1 90 ? -9.782 -4.666 16.333 1.00 84.06 90 THR A CA 1
ATOM 695 C C . THR A 1 90 ? -9.042 -4.381 15.033 1.00 84.06 90 THR A C 1
ATOM 697 O O . THR A 1 90 ? -8.945 -3.229 14.603 1.00 84.06 90 THR A O 1
ATOM 700 N N . PHE A 1 91 ? -8.493 -5.419 14.403 1.00 85.62 91 PHE A N 1
ATOM 701 C CA . PHE A 1 91 ? -7.715 -5.258 13.184 1.00 85.62 91 PHE A CA 1
ATOM 702 C C . PHE A 1 91 ? -7.969 -6.365 12.167 1.00 85.62 91 PHE A C 1
ATOM 704 O O . PHE A 1 91 ? -8.366 -7.476 12.514 1.00 85.62 91 PHE A O 1
ATOM 711 N N . HIS A 1 92 ? -7.681 -6.046 10.911 1.00 82.69 92 HIS A N 1
ATOM 712 C CA . HIS A 1 92 ? -7.586 -6.993 9.811 1.00 82.69 92 HIS A CA 1
ATOM 713 C C . HIS A 1 92 ? -6.285 -6.720 9.060 1.00 82.69 92 HIS A C 1
ATOM 715 O O . HIS A 1 92 ? -5.954 -5.562 8.801 1.00 82.69 92 HIS A O 1
ATOM 721 N N . GLU A 1 93 ? -5.543 -7.775 8.746 1.00 84.19 93 GLU A N 1
ATOM 722 C CA . GLU A 1 93 ? -4.343 -7.707 7.918 1.00 84.19 93 GLU A CA 1
ATOM 723 C C . GLU A 1 93 ? -4.579 -8.513 6.647 1.00 84.19 93 GLU A C 1
ATOM 725 O O . GLU A 1 93 ? -5.101 -9.625 6.723 1.00 84.19 93 GLU A O 1
ATOM 730 N N . ASP A 1 94 ? -4.195 -7.950 5.504 1.00 83.94 94 ASP A N 1
ATOM 731 C CA . ASP A 1 94 ? -4.282 -8.635 4.219 1.00 83.94 94 ASP A CA 1
ATOM 732 C C . ASP A 1 94 ? -3.016 -8.419 3.371 1.00 83.94 94 ASP A C 1
ATOM 734 O O . ASP A 1 94 ? -2.202 -7.525 3.630 1.00 83.94 94 ASP A O 1
ATOM 738 N N . MET A 1 95 ? -2.842 -9.279 2.370 1.00 86.12 95 MET A N 1
ATOM 739 C CA . MET A 1 95 ? -1.696 -9.348 1.474 1.00 86.12 95 MET A CA 1
ATOM 740 C C . MET A 1 95 ? -2.086 -8.885 0.065 1.00 86.12 95 MET A C 1
ATOM 742 O O . MET A 1 95 ? -2.899 -9.504 -0.616 1.00 86.12 95 MET A O 1
ATOM 746 N N . GLY A 1 96 ? -1.426 -7.835 -0.416 1.00 83.88 96 GLY A N 1
ATOM 747 C CA . GLY A 1 96 ? -1.494 -7.379 -1.800 1.00 83.88 96 GLY A CA 1
ATOM 748 C C . GLY A 1 96 ? -0.252 -7.790 -2.585 1.00 83.88 96 GLY A C 1
ATOM 749 O O . GLY A 1 96 ? 0.872 -7.585 -2.126 1.00 83.88 96 GLY A O 1
ATOM 750 N N . TYR A 1 97 ? -0.446 -8.326 -3.790 1.00 89.12 97 TYR A N 1
ATOM 751 C CA . TYR A 1 97 ? 0.628 -8.533 -4.761 1.00 89.12 97 TYR A CA 1
ATOM 752 C C . TYR A 1 97 ? 0.388 -7.682 -6.002 1.00 89.12 97 TYR A C 1
ATOM 754 O O . TYR A 1 97 ? -0.734 -7.575 -6.495 1.00 89.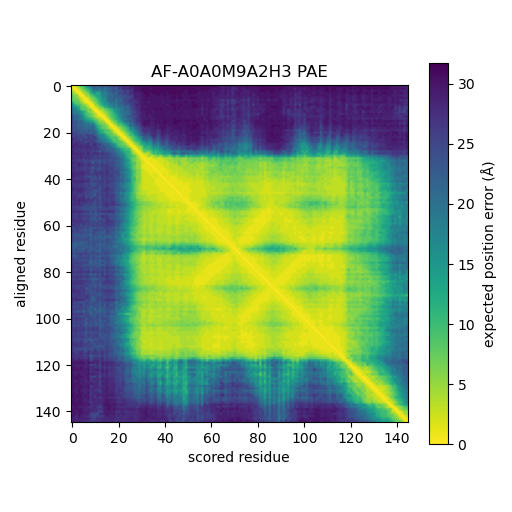12 97 TYR A O 1
ATOM 762 N N . CYS A 1 98 ? 1.450 -7.097 -6.531 1.00 88.75 98 CYS A N 1
ATOM 763 C CA . CYS A 1 98 ? 1.399 -6.253 -7.709 1.00 88.75 98 CYS A CA 1
ATOM 764 C C . CYS A 1 98 ? 2.698 -6.387 -8.499 1.00 88.75 98 CYS A C 1
ATOM 766 O O . CYS A 1 98 ? 3.747 -6.739 -7.958 1.00 88.75 98 CYS A O 1
ATOM 768 N N . TYR A 1 99 ? 2.643 -6.048 -9.782 1.00 91.62 99 TYR A N 1
ATOM 769 C CA . TYR A 1 99 ? 3.843 -5.893 -10.585 1.00 91.62 99 TYR A CA 1
ATOM 770 C C . TYR A 1 99 ? 3.737 -4.663 -11.480 1.00 91.62 99 TYR A C 1
ATOM 772 O O . TYR A 1 99 ? 2.641 -4.197 -11.792 1.00 91.62 99 TYR A O 1
ATOM 780 N N . THR A 1 100 ? 4.884 -4.132 -11.885 1.00 91.62 100 THR A N 1
ATOM 781 C CA . THR A 1 100 ? 4.979 -2.992 -12.803 1.00 91.62 100 THR A CA 1
ATOM 782 C C . THR A 1 100 ? 6.033 -3.253 -13.863 1.00 91.62 100 THR A C 1
ATOM 784 O O . THR A 1 100 ? 6.982 -4.003 -13.638 1.00 91.62 100 THR A O 1
ATOM 787 N N . GLU A 1 101 ? 5.868 -2.623 -15.021 1.00 92.81 101 GLU A N 1
ATOM 788 C CA . GLU A 1 101 ? 6.784 -2.709 -16.153 1.00 92.81 101 GLU A CA 1
ATOM 789 C C . GLU A 1 101 ? 7.194 -1.294 -16.556 1.00 92.81 101 GLU A C 1
ATOM 791 O O . GLU A 1 101 ? 6.363 -0.510 -17.003 1.00 92.81 101 GLU A O 1
ATOM 796 N N . GLU A 1 102 ? 8.474 -0.956 -16.398 1.00 92.12 102 GLU A N 1
ATOM 797 C CA . GLU A 1 102 ? 8.968 0.404 -16.632 1.00 92.12 102 GLU A CA 1
ATOM 798 C C . GLU A 1 102 ? 10.301 0.413 -17.377 1.00 92.12 102 GLU A C 1
ATOM 800 O O . GLU A 1 102 ? 11.076 -0.540 -17.336 1.00 92.12 102 GLU A O 1
ATOM 805 N N . ALA A 1 103 ? 10.622 1.530 -18.030 1.00 91.62 103 ALA A N 1
ATOM 806 C CA . ALA A 1 103 ? 11.874 1.673 -18.781 1.00 91.62 103 ALA A CA 1
ATOM 807 C C . ALA A 1 103 ? 13.131 1.686 -17.887 1.00 91.62 103 ALA A C 1
ATOM 809 O O . ALA A 1 103 ? 14.238 1.422 -18.353 1.00 91.62 103 ALA A O 1
ATOM 810 N N . MET A 1 104 ? 12.985 2.000 -16.596 1.00 93.06 104 MET A N 1
ATOM 811 C CA . MET A 1 104 ? 14.104 2.152 -15.667 1.00 93.06 104 MET A CA 1
ATOM 812 C C . MET A 1 104 ? 13.888 1.305 -14.413 1.00 93.06 104 MET A C 1
ATOM 814 O O . MET A 1 104 ? 12.831 1.371 -13.792 1.00 93.06 104 MET A O 1
ATOM 818 N N . LYS A 1 105 ? 14.923 0.571 -13.990 1.00 93.44 105 LYS A N 1
ATOM 819 C CA . LYS A 1 105 ? 14.871 -0.326 -12.823 1.00 93.44 105 LYS A CA 1
ATOM 820 C C . LYS A 1 105 ? 14.397 0.368 -11.541 1.00 93.44 105 LYS A C 1
ATOM 822 O O . LYS A 1 105 ? 13.614 -0.186 -10.781 1.00 93.44 105 LYS A O 1
ATOM 827 N N . GLY A 1 106 ? 14.894 1.576 -11.275 1.00 93.81 106 GLY A N 1
ATOM 828 C CA . GLY A 1 106 ? 14.485 2.333 -10.089 1.00 93.81 106 GLY A CA 1
ATOM 829 C C . GLY A 1 106 ? 13.007 2.721 -10.136 1.00 93.81 106 GLY A C 1
ATOM 830 O O . GLY A 1 106 ? 12.322 2.653 -9.118 1.00 93.81 106 GLY A O 1
ATOM 831 N N . LEU A 1 107 ? 12.512 3.060 -11.330 1.00 91.19 107 LEU A N 1
ATOM 832 C CA . LEU A 1 107 ? 11.120 3.432 -11.541 1.00 91.19 107 LEU A CA 1
ATOM 833 C C . LEU A 1 107 ? 10.191 2.227 -11.375 1.00 91.19 107 LEU A C 1
ATOM 835 O O . LEU A 1 107 ? 9.210 2.351 -10.651 1.00 91.19 107 LEU A O 1
ATOM 839 N N . SER A 1 108 ? 10.524 1.056 -11.935 1.00 92.12 108 SER A N 1
ATOM 840 C CA . SER A 1 108 ? 9.703 -0.151 -11.741 1.00 92.12 108 SER A CA 1
ATOM 841 C C . SER A 1 108 ? 9.587 -0.518 -10.262 1.00 92.12 108 SER A C 1
ATOM 843 O O . SER A 1 108 ? 8.487 -0.740 -9.766 1.00 92.12 108 SER A O 1
ATOM 845 N N . ILE A 1 109 ? 10.691 -0.483 -9.510 1.00 94.31 109 ILE A N 1
ATOM 846 C CA . ILE A 1 109 ? 10.675 -0.750 -8.064 1.00 94.31 109 ILE A CA 1
ATOM 847 C C . ILE A 1 109 ? 9.805 0.259 -7.311 1.00 94.31 109 ILE A C 1
ATOM 849 O O . ILE A 1 109 ? 9.007 -0.133 -6.459 1.00 94.31 109 ILE A O 1
ATOM 853 N N . HIS A 1 110 ? 9.949 1.549 -7.611 1.00 92.56 110 HIS A N 1
ATOM 854 C CA . HIS A 1 110 ? 9.169 2.599 -6.964 1.00 92.56 110 HIS A CA 1
ATOM 855 C C . HIS A 1 110 ? 7.670 2.462 -7.266 1.00 92.56 110 HIS A C 1
ATOM 857 O O . HIS A 1 110 ? 6.851 2.466 -6.347 1.00 92.56 110 HIS A O 1
ATOM 863 N N . CYS A 1 111 ? 7.312 2.266 -8.537 1.00 89.75 111 CYS A N 1
ATOM 864 C CA . CYS A 1 111 ? 5.931 2.061 -8.952 1.00 89.75 111 CYS A CA 1
ATOM 865 C C . CYS A 1 111 ? 5.347 0.785 -8.337 1.00 89.75 111 CYS A C 1
ATOM 867 O O . CYS A 1 111 ? 4.236 0.837 -7.828 1.00 89.75 111 CYS A O 1
ATOM 869 N N . ALA A 1 112 ? 6.081 -0.335 -8.310 1.00 91.25 112 ALA A N 1
ATOM 870 C CA . ALA A 1 112 ? 5.588 -1.580 -7.713 1.00 91.25 112 ALA A CA 1
ATOM 871 C C . ALA A 1 112 ? 5.263 -1.392 -6.227 1.00 91.25 112 ALA A C 1
ATOM 873 O O . ALA A 1 112 ? 4.198 -1.785 -5.763 1.00 91.25 112 ALA A O 1
ATOM 874 N N . ARG A 1 113 ? 6.120 -0.692 -5.478 1.00 90.50 113 ARG A N 1
ATOM 875 C CA . ARG A 1 113 ? 5.834 -0.386 -4.072 1.00 90.50 113 ARG A CA 1
ATOM 876 C C . ARG A 1 113 ? 4.586 0.471 -3.893 1.00 90.50 113 ARG A C 1
ATOM 878 O O . ARG A 1 113 ? 3.767 0.143 -3.045 1.00 90.50 113 ARG A O 1
ATOM 885 N N . ILE A 1 114 ? 4.421 1.527 -4.688 1.00 87.62 114 ILE A N 1
ATOM 886 C CA . ILE A 1 114 ? 3.253 2.416 -4.589 1.00 87.62 114 ILE A CA 1
ATOM 887 C C . ILE A 1 114 ? 1.972 1.700 -5.018 1.00 87.62 114 ILE A C 1
ATOM 889 O O . ILE A 1 114 ? 0.959 1.792 -4.339 1.00 87.62 114 ILE A O 1
ATOM 893 N N . VAL A 1 115 ? 2.002 0.965 -6.126 1.00 84.06 115 VAL A N 1
ATOM 894 C CA . VAL A 1 115 ? 0.815 0.303 -6.677 1.00 84.06 115 VAL A CA 1
ATOM 895 C C . VAL A 1 115 ? 0.331 -0.827 -5.765 1.00 84.06 115 VAL A C 1
ATOM 897 O O . VAL A 1 115 ? -0.874 -1.006 -5.619 1.00 84.06 115 VAL A O 1
ATOM 900 N N . CYS A 1 116 ? 1.220 -1.549 -5.078 1.00 84.06 116 CYS A N 1
ATOM 901 C CA . CYS A 1 116 ? 0.783 -2.552 -4.099 1.00 84.06 116 CYS A CA 1
ATOM 902 C C . CYS A 1 116 ? 0.041 -1.950 -2.913 1.00 84.06 116 CYS A C 1
ATOM 904 O O . CYS A 1 116 ? -0.876 -2.579 -2.400 1.00 84.06 116 CYS A O 1
ATOM 906 N N . LEU A 1 117 ? 0.424 -0.742 -2.496 1.00 76.06 117 LEU A N 1
ATOM 907 C CA . LEU A 1 117 ? -0.314 0.012 -1.482 1.00 76.06 117 LEU A CA 1
ATOM 908 C C . LEU A 1 117 ? -1.671 0.470 -2.000 1.00 76.06 117 LEU A C 1
ATOM 910 O O . LEU A 1 117 ? -2.503 0.929 -1.250 1.00 76.06 117 LEU A O 1
ATOM 914 N N . MET A 1 118 ? -1.922 0.387 -3.299 1.00 70.00 118 MET A N 1
ATOM 915 C CA . MET A 1 118 ? -3.163 0.871 -3.884 1.00 70.00 118 MET A CA 1
ATOM 916 C C . MET A 1 118 ? -4.166 -0.241 -4.099 1.00 70.00 118 MET A C 1
ATOM 918 O O . MET A 1 118 ? -5.352 0.037 -4.082 1.00 70.00 118 MET A O 1
ATOM 922 N N . PHE A 1 119 ? -3.761 -1.510 -4.175 1.00 63.41 119 PHE A N 1
ATOM 923 C CA . PHE A 1 119 ? -4.717 -2.627 -4.234 1.00 63.41 119 PHE A CA 1
ATOM 924 C C . PHE A 1 119 ? -5.574 -2.811 -2.956 1.00 63.41 119 PHE A C 1
ATOM 926 O O . PHE A 1 119 ? -6.438 -3.684 -2.895 1.00 63.41 119 PHE A O 1
ATOM 933 N N . GLU A 1 120 ? -5.444 -1.887 -2.004 1.00 57.00 120 GLU A N 1
ATOM 934 C CA . GLU A 1 120 ? -6.315 -1.606 -0.861 1.00 57.00 120 GLU A CA 1
ATOM 935 C C . GLU A 1 120 ? -7.805 -1.383 -1.208 1.00 57.00 120 GLU A C 1
ATOM 937 O O . GLU A 1 120 ? -8.651 -1.563 -0.331 1.00 57.00 120 GLU A O 1
ATOM 942 N N . TYR A 1 121 ? -8.171 -1.069 -2.465 1.00 56.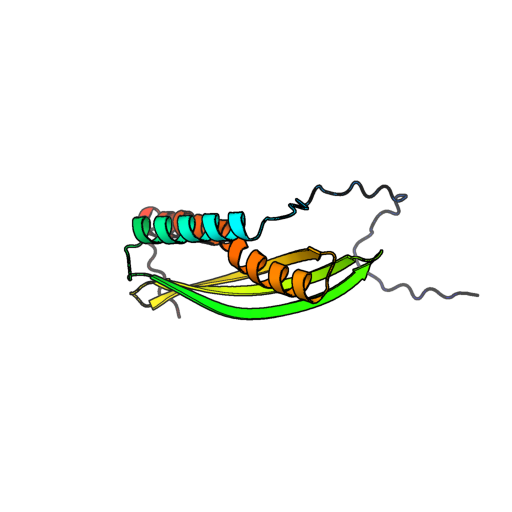28 121 TYR A N 1
ATOM 943 C CA . TYR A 1 121 ? -9.580 -0.869 -2.875 1.00 56.28 121 TYR A CA 1
ATOM 944 C C . TYR A 1 121 ? -10.465 -2.089 -2.610 1.00 56.28 121 TYR A C 1
ATOM 946 O O . TYR A 1 121 ? -11.611 -1.942 -2.187 1.00 56.28 121 TYR A O 1
ATOM 954 N N . SER A 1 122 ? -9.945 -3.297 -2.855 1.00 56.06 122 SER A N 1
ATOM 955 C CA . SER A 1 122 ? -10.731 -4.516 -2.637 1.00 56.06 122 SER A CA 1
ATOM 956 C C . SER A 1 122 ? -10.872 -4.814 -1.150 1.00 56.06 122 SER A C 1
ATOM 958 O O . SER A 1 122 ? -11.932 -5.239 -0.717 1.00 56.06 122 SER A O 1
ATOM 960 N N . ILE A 1 123 ? -9.854 -4.511 -0.350 1.00 53.75 123 ILE A N 1
ATOM 961 C CA . ILE A 1 123 ? -9.813 -4.844 1.076 1.00 53.75 123 ILE A CA 1
ATOM 962 C C . ILE A 1 123 ? -10.639 -3.860 1.895 1.00 53.75 123 ILE A C 1
ATOM 964 O O . ILE A 1 123 ? -11.421 -4.277 2.741 1.00 53.75 123 ILE A O 1
ATOM 968 N N . PHE A 1 124 ? -10.555 -2.560 1.608 1.00 57.59 124 PHE A N 1
ATOM 969 C CA . PHE A 1 124 ? -11.352 -1.553 2.306 1.00 57.59 124 PHE A CA 1
ATOM 970 C C . PHE A 1 124 ? -12.858 -1.712 2.025 1.00 57.59 124 PHE A C 1
ATOM 972 O O . PHE A 1 124 ? -13.673 -1.663 2.952 1.00 57.59 124 PHE A O 1
ATOM 979 N N . MET A 1 125 ? -13.249 -1.978 0.769 1.00 57.94 125 MET A N 1
ATOM 980 C CA . MET A 1 125 ? -14.650 -2.273 0.437 1.00 57.94 125 MET A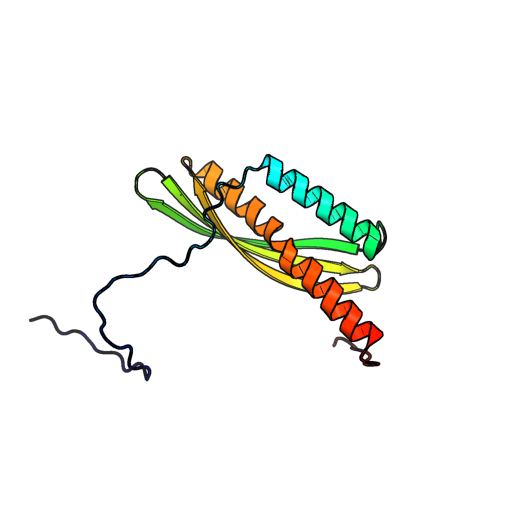 CA 1
ATOM 981 C C . MET A 1 125 ? -15.111 -3.615 1.002 1.00 57.94 125 MET A C 1
ATOM 983 O O . MET A 1 125 ? -16.229 -3.703 1.507 1.00 5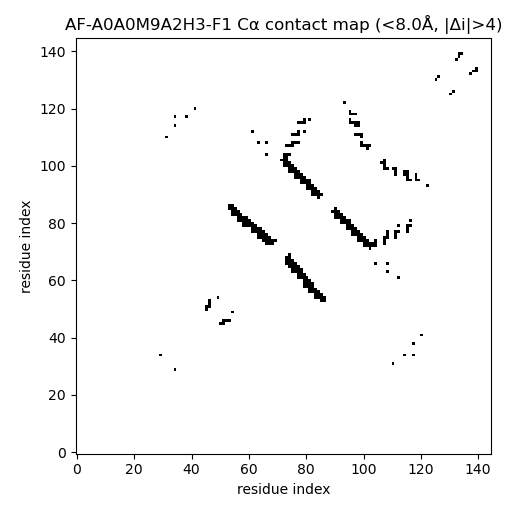7.94 125 MET A O 1
ATOM 987 N N . TYR A 1 126 ? -14.270 -4.650 0.949 1.00 54.62 126 TYR A N 1
ATOM 988 C CA . TYR A 1 126 ? -14.643 -5.964 1.459 1.00 54.62 126 TYR A CA 1
ATOM 989 C C . TYR A 1 126 ? -14.739 -5.965 2.984 1.00 54.62 126 TYR A C 1
ATOM 991 O O . TYR A 1 126 ? -15.703 -6.499 3.514 1.00 54.62 126 TYR A O 1
ATOM 999 N N . ILE A 1 127 ? -13.841 -5.291 3.709 1.00 55.94 127 ILE A N 1
ATOM 1000 C CA . ILE A 1 127 ? -13.959 -5.117 5.161 1.00 55.94 127 ILE A CA 1
ATOM 1001 C C . ILE A 1 127 ? -15.178 -4.266 5.490 1.00 55.94 127 ILE A C 1
ATOM 1003 O O . ILE A 1 127 ? -15.968 -4.677 6.321 1.00 55.94 127 ILE A O 1
ATOM 1007 N N . THR A 1 128 ? -15.418 -3.120 4.854 1.00 57.78 128 THR A N 1
ATOM 1008 C CA . THR A 1 128 ? -16.631 -2.351 5.190 1.00 57.78 128 THR A CA 1
ATOM 1009 C C . THR A 1 128 ? -17.902 -3.151 4.899 1.00 57.78 128 THR A C 1
ATOM 1011 O O . THR A 1 128 ? -18.763 -3.227 5.766 1.00 57.78 128 THR A O 1
ATOM 1014 N N . GLN A 1 129 ? -18.012 -3.852 3.768 1.00 58.56 129 GLN A N 1
ATOM 1015 C CA . GLN A 1 129 ? -19.190 -4.677 3.476 1.00 58.56 129 GLN A CA 1
ATOM 1016 C C . GLN A 1 129 ? -19.310 -5.913 4.370 1.00 58.56 129 GLN A C 1
ATOM 1018 O O . GLN A 1 129 ? -20.393 -6.166 4.883 1.00 58.56 129 GLN A O 1
ATOM 1023 N N . VAL A 1 130 ? -18.237 -6.667 4.604 1.00 55.84 130 VAL A N 1
ATOM 1024 C CA . VAL A 1 130 ? -18.275 -7.911 5.391 1.00 55.84 130 VAL A CA 1
ATOM 1025 C C . VAL A 1 130 ? -18.320 -7.630 6.890 1.00 55.84 130 VAL A C 1
ATOM 1027 O O . VAL A 1 130 ? -19.023 -8.327 7.612 1.00 55.84 130 VAL A O 1
ATOM 1030 N N . PHE A 1 131 ? -17.649 -6.587 7.373 1.00 55.78 131 PHE A N 1
ATOM 1031 C CA . PHE A 1 131 ? -17.644 -6.208 8.786 1.00 55.78 131 PHE A CA 1
ATOM 1032 C C . PHE A 1 131 ? -18.956 -5.517 9.186 1.00 55.78 131 PHE A C 1
ATOM 1034 O O . PHE A 1 131 ? -19.491 -5.832 10.245 1.00 55.78 131 PHE A O 1
ATOM 1041 N N . LEU A 1 132 ? -19.557 -4.673 8.326 1.00 55.47 132 LEU A N 1
ATOM 1042 C CA . LEU A 1 132 ? -20.941 -4.217 8.540 1.00 55.47 132 LEU A CA 1
ATOM 1043 C C . LEU A 1 132 ? -21.937 -5.376 8.412 1.00 55.47 132 LEU A C 1
ATOM 1045 O O . LEU A 1 132 ? -22.852 -5.471 9.222 1.00 55.47 132 LEU A O 1
ATOM 1049 N N . PHE A 1 133 ? -21.775 -6.290 7.453 1.00 55.47 133 PHE A N 1
ATOM 1050 C CA . PHE A 1 133 ? -22.677 -7.438 7.340 1.00 55.47 133 PHE A CA 1
ATOM 1051 C C . PHE A 1 133 ? -22.593 -8.350 8.574 1.00 55.47 133 PHE A C 1
ATOM 1053 O O . PHE A 1 133 ? -23.621 -8.726 9.127 1.00 55.47 133 PHE A O 1
ATOM 1060 N N . LEU A 1 134 ? -21.396 -8.638 9.085 1.00 51.50 134 LEU A N 1
ATOM 1061 C CA . LEU A 1 134 ? -21.220 -9.449 10.290 1.00 51.50 134 LEU A CA 1
ATOM 1062 C C . LEU A 1 134 ? -21.681 -8.731 11.564 1.00 51.50 134 LEU A C 1
ATOM 1064 O O . LEU A 1 134 ? -22.294 -9.375 12.407 1.00 51.50 134 LEU A O 1
ATOM 1068 N N . LEU A 1 135 ? -21.466 -7.419 11.705 1.00 52.94 135 LEU A N 1
ATOM 1069 C CA . LEU A 1 135 ? -21.937 -6.668 12.877 1.00 52.94 135 LEU A CA 1
ATOM 1070 C C . LEU A 1 135 ? -23.455 -6.433 12.884 1.00 52.94 135 LEU A C 1
ATOM 1072 O O . LEU A 1 135 ? -24.047 -6.380 13.960 1.00 52.94 135 LEU A O 1
ATOM 1076 N N . PHE A 1 136 ? -24.094 -6.288 11.716 1.00 53.28 136 PHE A N 1
ATOM 1077 C CA . PHE A 1 136 ? -25.524 -5.963 11.625 1.00 53.28 136 PHE A CA 1
ATOM 1078 C C . PHE A 1 136 ? -26.438 -7.166 11.341 1.00 53.28 136 PHE A C 1
ATOM 1080 O O . PHE A 1 136 ? -27.601 -7.118 11.738 1.00 53.28 136 PHE A O 1
ATOM 1087 N N . TYR A 1 137 ? -25.963 -8.241 10.695 1.00 48.03 137 TYR A N 1
ATOM 1088 C CA . TYR A 1 137 ? -26.801 -9.410 10.364 1.00 48.03 137 TYR A CA 1
ATOM 1089 C C . TYR A 1 137 ? -26.544 -10.651 11.218 1.00 48.03 137 TYR A C 1
ATOM 1091 O O . TYR A 1 137 ? -27.438 -11.487 11.349 1.00 48.03 137 TYR A O 1
ATOM 1099 N N . SER A 1 138 ? -25.375 -10.784 11.839 1.00 44.38 138 SER A N 1
ATOM 1100 C CA . SER A 1 138 ? -25.099 -11.885 12.760 1.00 44.38 138 SER A CA 1
ATOM 1101 C C . SER A 1 138 ? -24.819 -11.321 14.142 1.00 44.38 138 SER A C 1
ATOM 1103 O O . SER A 1 138 ? -23.795 -10.693 14.348 1.00 44.38 138 SER A O 1
ATOM 1105 N N . GLY A 1 139 ? -25.687 -11.560 15.124 1.00 45.84 139 GLY A N 1
ATOM 1106 C CA . GLY A 1 139 ? -25.424 -11.247 16.536 1.00 45.84 139 GLY A CA 1
ATOM 1107 C C . GLY A 1 139 ? -24.283 -12.076 17.154 1.00 45.84 139 GLY A C 1
ATOM 1108 O O . GLY A 1 139 ? -24.429 -12.590 18.258 1.00 45.84 139 GLY A O 1
ATOM 1109 N N . PHE A 1 140 ? -23.173 -12.263 16.440 1.00 43.31 140 PHE A N 1
ATOM 1110 C CA . PHE A 1 140 ? -22.017 -13.043 16.844 1.00 43.31 140 PHE A CA 1
ATOM 1111 C C . PHE A 1 140 ? -20.908 -12.116 17.341 1.00 43.31 140 PHE A C 1
ATOM 1113 O O . PHE A 1 140 ? -20.260 -11.393 16.590 1.00 43.31 140 PHE A O 1
ATOM 1120 N N . SER A 1 141 ? -20.692 -12.168 18.654 1.00 40.59 141 SER A N 1
ATOM 1121 C CA . SER A 1 141 ? -19.521 -11.612 19.320 1.00 40.59 141 SER A CA 1
ATOM 1122 C C . SER A 1 141 ? -18.295 -12.441 18.930 1.00 40.59 141 SER A C 1
ATOM 1124 O O . SER A 1 141 ? -18.102 -13.548 19.434 1.00 40.59 141 SER A O 1
ATOM 1126 N N . TYR A 1 142 ? -17.464 -11.927 18.026 1.00 42.28 142 TYR A N 1
ATOM 1127 C CA . TYR A 1 142 ? -16.142 -12.503 17.796 1.00 42.28 142 TYR A CA 1
ATOM 1128 C C . TYR A 1 142 ? -15.207 -12.009 18.897 1.00 42.28 142 TYR A C 1
ATOM 1130 O O . TYR A 1 142 ? -14.652 -10.916 18.846 1.00 42.28 142 TYR A O 1
ATOM 1138 N N . ARG A 1 143 ? -15.069 -12.829 19.938 1.00 36.47 143 ARG A N 1
ATOM 1139 C CA . ARG A 1 143 ? -13.991 -12.711 20.916 1.00 36.47 143 ARG A CA 1
ATOM 1140 C C . ARG A 1 143 ? -12.733 -13.259 20.234 1.00 36.47 143 ARG A C 1
ATOM 1142 O O . ARG A 1 143 ? -12.581 -14.474 20.145 1.00 36.47 143 ARG A O 1
ATOM 1149 N N . CYS A 1 144 ? -11.891 -12.384 19.685 1.00 36.97 144 CYS A N 1
ATOM 1150 C CA . CYS A 1 144 ? -10.572 -12.789 19.198 1.00 36.97 144 CYS A CA 1
ATOM 1151 C C . CYS A 1 144 ? -9.758 -13.352 20.375 1.00 36.97 144 CYS A C 1
ATOM 1153 O O . CYS A 1 144 ? -9.652 -12.700 21.418 1.00 36.97 144 CYS A O 1
ATOM 1155 N N . LEU A 1 145 ? -9.256 -14.577 20.205 1.00 35.97 145 LEU A N 1
ATOM 1156 C CA . LEU A 1 145 ? -8.200 -15.182 21.020 1.00 35.97 145 LEU A CA 1
ATOM 1157 C C . LEU A 1 145 ? -6.837 -14.793 20.449 1.00 35.97 145 LEU A C 1
ATOM 1159 O O . LEU A 1 145 ? -6.741 -14.722 19.203 1.00 35.97 145 LEU A O 1
#

InterPro domains:
  IPR007232 DNA repair protein Rad52/59/22 [PTHR12132] (40-112)
  IPR041247 Rad52 family [PF04098] (20-104)
  IPR042525 DNA repair protein Rad52/59/22 superfamily [G3DSA:3.30.390.80] (11-117)